Protein AF-A0A202E3F9-F1 (afdb_monomer_lite)

Structure (mmCIF, N/CA/C/O backbone):
data_AF-A0A202E3F9-F1
#
_entry.id   AF-A0A202E3F9-F1
#
loop_
_atom_site.group_PDB
_atom_site.id
_atom_site.type_symbol
_atom_site.label_atom_id
_atom_site.label_alt_id
_atom_site.label_comp_id
_atom_site.label_asym_id
_atom_site.label_entity_id
_atom_site.label_seq_id
_atom_site.pdbx_PDB_ins_code
_atom_site.Cartn_x
_atom_site.Cartn_y
_atom_site.Cartn_z
_atom_site.occupancy
_atom_site.B_iso_or_equiv
_atom_site.auth_seq_id
_atom_site.auth_comp_id
_atom_site.auth_asym_id
_atom_site.auth_atom_id
_atom_site.pdbx_PDB_model_num
ATOM 1 N N . MET A 1 1 ? 16.533 15.367 -23.254 1.00 47.41 1 MET A N 1
ATOM 2 C CA . MET A 1 1 ? 17.395 14.186 -23.034 1.00 47.41 1 MET A CA 1
ATOM 3 C C . MET A 1 1 ? 16.630 12.983 -23.567 1.00 47.41 1 MET A C 1
ATOM 5 O O . MET A 1 1 ? 15.557 12.713 -23.049 1.00 47.41 1 MET A O 1
ATOM 9 N N . PHE A 1 2 ? 17.091 12.363 -24.656 1.00 51.91 2 PHE A N 1
ATOM 10 C CA . PHE A 1 2 ? 16.454 11.185 -25.259 1.00 51.91 2 PHE A CA 1
ATOM 11 C C . PHE A 1 2 ? 17.076 9.932 -24.639 1.00 51.91 2 PHE A C 1
ATOM 13 O O . PHE A 1 2 ? 18.289 9.752 -24.724 1.00 51.91 2 PHE A O 1
ATOM 20 N N . ALA A 1 3 ? 16.270 9.109 -23.967 1.00 54.53 3 ALA A N 1
ATOM 21 C CA . ALA A 1 3 ? 16.719 7.816 -23.467 1.00 54.53 3 ALA A CA 1
ATOM 22 C C . ALA A 1 3 ? 16.712 6.821 -24.644 1.00 54.53 3 ALA A C 1
ATOM 24 O O . ALA A 1 3 ? 15.638 6.583 -25.196 1.00 54.53 3 ALA A O 1
ATOM 25 N N . PRO A 1 4 ? 17.864 6.253 -25.056 1.00 62.50 4 PRO A N 1
ATOM 26 C CA . PRO A 1 4 ? 17.933 5.323 -26.191 1.00 62.50 4 PRO A CA 1
ATOM 27 C C . PRO A 1 4 ? 17.139 4.030 -25.952 1.00 62.50 4 PRO A C 1
ATOM 29 O O . PRO A 1 4 ? 16.762 3.357 -26.904 1.00 62.50 4 PRO A O 1
ATOM 32 N N . TYR A 1 5 ? 16.843 3.722 -24.687 1.00 56.62 5 TYR A N 1
ATOM 33 C CA . TYR A 1 5 ? 15.972 2.634 -24.267 1.00 56.62 5 TYR A CA 1
ATOM 34 C C . TYR A 1 5 ? 14.946 3.201 -23.279 1.00 56.62 5 TYR A C 1
ATOM 36 O O . TYR A 1 5 ? 15.320 3.517 -22.144 1.00 56.62 5 TYR A O 1
ATOM 44 N N . PRO A 1 6 ? 13.681 3.411 -23.686 1.00 58.16 6 PRO A N 1
ATOM 45 C CA . PRO A 1 6 ? 12.637 3.790 -22.745 1.00 58.16 6 PRO A CA 1
ATOM 46 C C . PRO A 1 6 ? 12.474 2.690 -21.692 1.00 58.16 6 PRO A C 1
ATOM 48 O O . PRO A 1 6 ? 12.737 1.517 -21.952 1.00 58.16 6 PRO A O 1
ATOM 51 N N . ILE A 1 7 ? 12.061 3.071 -20.486 1.00 57.03 7 ILE A N 1
A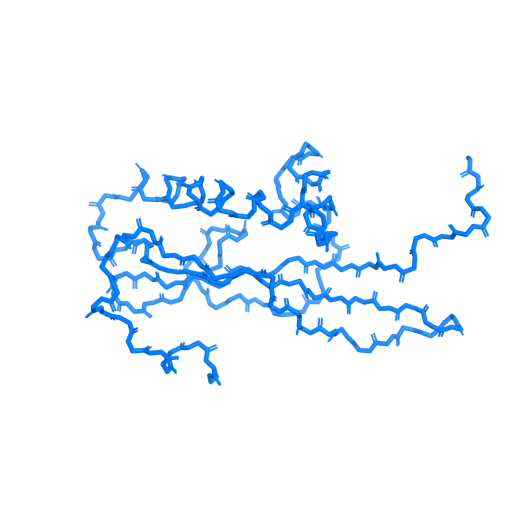TOM 52 C CA . ILE A 1 7 ? 11.796 2.122 -19.403 1.00 57.03 7 ILE A CA 1
ATOM 53 C C . ILE A 1 7 ? 10.654 1.208 -19.875 1.00 57.03 7 ILE A C 1
ATOM 55 O O . ILE A 1 7 ? 9.551 1.681 -20.117 1.00 57.03 7 ILE A O 1
ATOM 59 N N . LEU A 1 8 ? 10.938 -0.083 -20.070 1.00 54.44 8 LEU A N 1
ATOM 60 C CA . LEU A 1 8 ? 10.000 -1.041 -20.683 1.00 54.44 8 LEU A CA 1
ATOM 61 C C . LEU A 1 8 ? 8.992 -1.644 -19.691 1.00 54.44 8 LEU A C 1
ATOM 63 O O . LEU A 1 8 ? 8.087 -2.369 -20.101 1.00 54.44 8 LEU A O 1
ATOM 67 N N . GLY A 1 9 ? 9.180 -1.390 -18.395 1.00 58.41 9 GLY A N 1
ATOM 68 C CA . GLY A 1 9 ? 8.251 -1.785 -17.343 1.00 58.41 9 GLY A CA 1
ATOM 69 C C . GLY A 1 9 ? 7.523 -0.559 -16.823 1.00 58.41 9 GLY A C 1
ATOM 70 O O . GLY A 1 9 ? 8.111 0.217 -16.073 1.00 58.41 9 GLY A O 1
ATOM 71 N N . ASP A 1 10 ? 6.266 -0.412 -17.222 1.00 72.12 10 ASP A N 1
ATOM 72 C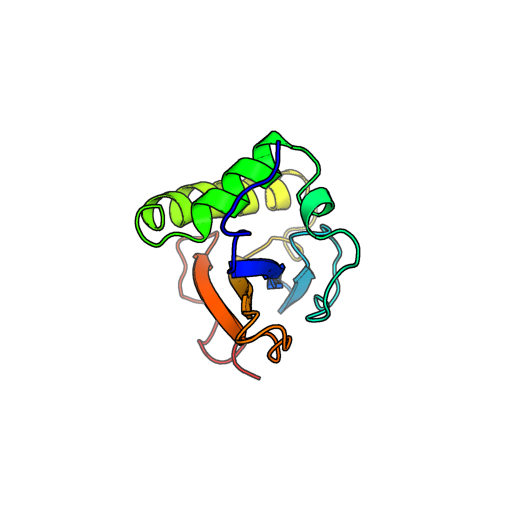 CA . ASP A 1 10 ? 5.340 0.563 -16.650 1.00 72.12 10 ASP A CA 1
ATOM 73 C C . ASP A 1 10 ? 4.320 -0.175 -15.772 1.00 72.12 10 ASP A C 1
ATOM 75 O O . ASP A 1 10 ? 4.234 -1.410 -15.769 1.00 72.12 10 ASP A O 1
ATOM 79 N N . GLY A 1 11 ? 3.570 0.569 -14.973 1.00 84.00 11 GLY A N 1
ATOM 80 C CA . GLY A 1 11 ? 2.517 -0.007 -14.160 1.00 84.00 11 GLY A CA 1
ATOM 81 C C . GLY A 1 11 ? 1.996 0.911 -13.072 1.00 84.00 11 GLY A C 1
ATOM 82 O O . GLY A 1 11 ? 2.468 2.026 -12.856 1.00 84.00 11 GLY A O 1
ATOM 83 N N . TRP A 1 12 ? 1.007 0.410 -12.344 1.00 86.38 12 TRP A N 1
ATOM 84 C CA . TRP A 1 12 ? 0.439 1.088 -11.184 1.00 86.38 12 TRP A CA 1
ATOM 85 C C . TRP A 1 12 ? 0.258 0.115 -10.033 1.00 86.38 12 TRP A C 1
ATOM 87 O O . TRP A 1 12 ? 0.162 -1.100 -10.206 1.00 86.38 12 TRP A O 1
ATOM 97 N N . TYR A 1 13 ? 0.213 0.665 -8.828 1.00 88.19 13 TYR A N 1
ATOM 98 C CA . TYR A 1 13 ? -0.131 -0.111 -7.653 1.00 88.19 13 TYR A CA 1
ATOM 99 C C . TYR A 1 13 ? -1.642 -0.169 -7.477 1.00 88.19 13 TYR A C 1
ATOM 101 O O . TYR A 1 13 ? -2.352 0.775 -7.816 1.00 88.19 13 TYR A O 1
ATOM 109 N N . VAL A 1 14 ? -2.113 -1.267 -6.894 1.00 90.81 14 VAL A N 1
ATOM 110 C CA . VAL A 1 14 ? -3.478 -1.423 -6.389 1.00 90.81 14 VAL A CA 1
ATOM 111 C C . VAL A 1 14 ? -3.371 -2.031 -4.996 1.00 90.81 14 VAL A C 1
ATOM 113 O O . VAL A 1 14 ? -2.716 -3.061 -4.819 1.00 90.81 14 VAL A O 1
ATOM 116 N N . ILE A 1 15 ? -3.956 -1.374 -3.991 1.00 92.88 15 ILE A N 1
ATOM 117 C CA . ILE A 1 15 ? -3.817 -1.777 -2.585 1.00 92.88 15 ILE A CA 1
ATOM 118 C C . ILE A 1 15 ? -5.208 -1.983 -1.961 1.00 92.88 15 ILE A C 1
ATOM 120 O O . ILE A 1 15 ? -5.703 -1.090 -1.267 1.00 92.88 15 ILE A O 1
ATOM 124 N N . PRO A 1 16 ? -5.865 -3.133 -2.216 1.00 94.44 16 PRO A N 1
ATOM 125 C CA . PRO A 1 16 ? -7.095 -3.499 -1.526 1.00 94.44 16 PRO A CA 1
ATOM 126 C C . PRO A 1 16 ? -6.804 -3.798 -0.055 1.00 94.44 16 PRO A C 1
ATOM 128 O O . PRO A 1 16 ? -5.987 -4.667 0.266 1.00 94.44 16 PRO A O 1
ATOM 131 N N . GLY A 1 17 ? -7.510 -3.106 0.831 1.00 93.56 17 GLY A N 1
ATOM 132 C CA . GLY A 1 17 ? -7.548 -3.398 2.255 1.00 93.56 17 GLY A CA 1
ATOM 133 C C . GLY A 1 17 ? -8.884 -3.969 2.701 1.00 93.56 17 GLY A C 1
ATOM 134 O O . GLY A 1 17 ? -9.904 -3.819 2.029 1.00 93.56 17 GLY A O 1
ATOM 135 N N . LYS A 1 18 ? -8.861 -4.613 3.863 1.00 93.75 18 LYS A N 1
ATOM 136 C CA . LYS A 1 18 ? -10.033 -5.076 4.598 1.00 93.75 18 LYS A CA 1
ATOM 137 C C . LYS A 1 18 ? -10.122 -4.332 5.917 1.00 93.75 18 LYS A C 1
ATOM 139 O O . LYS A 1 18 ? -9.126 -4.229 6.638 1.00 93.75 18 LYS A O 1
ATOM 144 N N . LEU A 1 19 ? -11.307 -3.811 6.204 1.00 92.56 19 LEU A N 1
ATOM 145 C CA . LEU A 1 19 ? -11.632 -3.229 7.498 1.00 92.56 19 LEU A CA 1
ATOM 146 C C . LEU A 1 19 ? -12.171 -4.307 8.447 1.00 92.56 19 LEU A C 1
ATOM 148 O O . LEU A 1 19 ? -12.521 -5.409 8.016 1.00 92.56 19 LEU A O 1
ATOM 152 N N . ARG A 1 20 ? -12.223 -4.001 9.745 1.00 90.44 20 ARG A N 1
ATOM 153 C CA . ARG A 1 20 ? -12.688 -4.927 10.789 1.00 90.44 20 ARG A CA 1
ATOM 154 C C . ARG A 1 20 ? -14.145 -5.372 10.587 1.00 90.44 20 ARG A C 1
ATOM 156 O O . ARG A 1 20 ? -14.486 -6.489 10.956 1.00 90.44 20 ARG A O 1
ATOM 163 N N . ASP A 1 21 ? -14.985 -4.543 9.973 1.00 88.62 21 ASP A N 1
ATOM 164 C CA . ASP A 1 21 ? -16.364 -4.881 9.583 1.00 88.62 21 ASP A CA 1
ATOM 165 C C . ASP A 1 21 ? -16.475 -5.737 8.300 1.00 88.62 21 ASP A C 1
ATOM 167 O O . ASP A 1 21 ? -17.578 -6.080 7.877 1.00 88.62 21 ASP A O 1
ATOM 171 N N . GLY A 1 22 ? -15.346 -6.088 7.675 1.00 88.31 22 GLY A N 1
ATOM 172 C CA . GLY A 1 22 ? -15.275 -6.878 6.444 1.00 88.31 22 GLY A CA 1
ATOM 173 C C . GLY A 1 22 ? -15.370 -6.059 5.154 1.00 88.31 22 GLY A C 1
ATOM 174 O O . GLY A 1 22 ? -15.169 -6.614 4.063 1.00 88.31 22 GLY A O 1
ATOM 175 N N . THR A 1 23 ? -15.624 -4.748 5.243 1.00 91.19 23 THR A N 1
ATOM 176 C CA . THR A 1 23 ? -15.676 -3.875 4.065 1.00 91.19 23 THR A CA 1
ATOM 177 C C . THR A 1 23 ? -14.310 -3.765 3.390 1.00 91.19 23 THR A C 1
ATOM 179 O O . THR A 1 23 ? -13.249 -3.858 4.017 1.00 91.19 23 THR A O 1
ATOM 182 N N . THR A 1 24 ? -14.337 -3.604 2.068 1.00 91.44 24 THR A N 1
ATOM 183 C CA . THR A 1 24 ? -13.131 -3.396 1.265 1.00 91.44 24 THR A CA 1
ATOM 184 C C . THR A 1 24 ? -12.849 -1.904 1.131 1.00 91.44 24 THR A C 1
ATOM 186 O O . THR A 1 24 ? -13.762 -1.100 0.935 1.00 91.44 24 THR A O 1
ATOM 189 N N . ILE A 1 25 ? -11.571 -1.551 1.181 1.00 91.56 25 ILE A N 1
ATOM 190 C CA . ILE A 1 25 ? -11.078 -0.191 0.997 1.00 91.56 25 ILE A CA 1
ATOM 191 C C . ILE A 1 25 ? -9.998 -0.145 -0.086 1.00 91.56 25 ILE A C 1
ATOM 193 O O . ILE A 1 25 ? -9.157 -1.038 -0.176 1.00 91.56 25 ILE A O 1
ATOM 197 N N . ASP A 1 26 ? -9.976 0.931 -0.867 1.00 91.25 26 ASP A N 1
ATOM 198 C CA . ASP A 1 26 ? -8.844 1.305 -1.707 1.00 91.25 26 ASP A CA 1
ATOM 199 C C . ASP A 1 26 ? -7.887 2.214 -0.920 1.00 91.25 26 ASP A C 1
ATOM 201 O O . ASP A 1 26 ? -8.154 3.402 -0.714 1.00 91.25 26 ASP A O 1
ATOM 205 N N . LEU A 1 27 ? -6.754 1.663 -0.474 1.00 89.38 27 LEU A N 1
ATOM 206 C CA . LEU A 1 27 ? -5.780 2.391 0.348 1.00 89.38 27 LEU A CA 1
ATOM 207 C C . LEU A 1 27 ? -4.974 3.441 -0.421 1.00 89.38 27 LEU A C 1
ATOM 209 O O . LEU A 1 27 ? -4.368 4.313 0.206 1.00 89.38 27 LEU A O 1
ATOM 213 N N . ILE A 1 28 ? -4.949 3.384 -1.755 1.00 84.62 28 ILE A N 1
ATOM 214 C CA . ILE A 1 28 ? -4.264 4.401 -2.562 1.00 84.62 28 ILE A CA 1
ATOM 215 C C . ILE A 1 28 ? -5.063 5.698 -2.526 1.00 8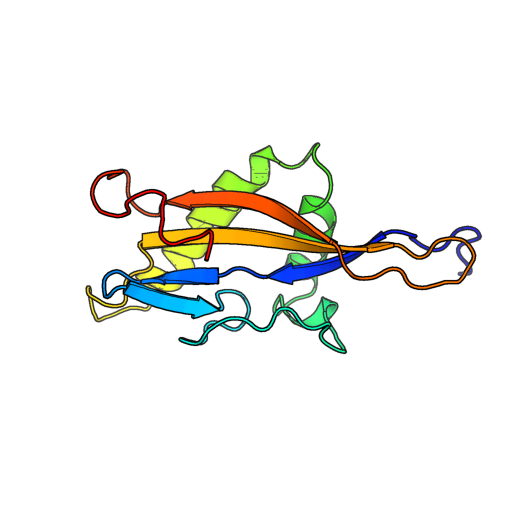4.62 28 ILE A C 1
ATOM 217 O O . ILE A 1 28 ? -4.515 6.749 -2.196 1.00 84.62 28 ILE A O 1
ATOM 221 N N . ASN A 1 29 ? -6.366 5.600 -2.792 1.00 82.00 29 ASN A N 1
ATOM 222 C CA . ASN A 1 29 ? -7.272 6.746 -2.796 1.00 82.00 29 ASN A CA 1
ATOM 223 C C . ASN A 1 29 ? -7.844 7.060 -1.402 1.00 82.00 29 ASN A C 1
ATOM 225 O O . ASN A 1 29 ? -8.395 8.134 -1.194 1.00 82.00 29 ASN A O 1
ATOM 229 N N . SER A 1 30 ? -7.644 6.171 -0.420 1.00 83.94 30 SER A N 1
ATOM 230 C CA . SER A 1 30 ? -8.230 6.267 0.928 1.00 83.94 30 SER A CA 1
ATOM 231 C C . SER A 1 30 ? -9.765 6.299 0.900 1.00 83.94 30 SER A C 1
ATOM 233 O O . SER A 1 30 ? -10.397 7.009 1.679 1.00 83.94 30 SER A O 1
ATOM 235 N N . GLU A 1 31 ? -10.366 5.517 -0.000 1.00 85.75 31 GLU A N 1
ATOM 236 C CA . GLU A 1 31 ? -11.813 5.466 -0.227 1.00 85.75 31 GLU A CA 1
ATOM 237 C C . GLU A 1 31 ? -12.373 4.084 0.119 1.00 85.75 31 GLU A C 1
ATOM 239 O O . GLU A 1 31 ? -11.868 3.069 -0.365 1.00 85.75 31 GLU A O 1
ATOM 244 N N . ILE A 1 32 ? -13.445 4.035 0.920 1.00 84.19 32 ILE A N 1
ATOM 245 C CA . ILE A 1 32 ? -14.134 2.790 1.308 1.00 84.19 32 ILE A CA 1
ATOM 246 C C . ILE A 1 32 ? -14.972 2.287 0.123 1.00 84.19 32 ILE A C 1
ATOM 248 O O . ILE A 1 32 ? -16.184 2.481 0.048 1.00 84.19 32 ILE A O 1
ATOM 252 N N . LYS A 1 33 ? -14.285 1.698 -0.852 1.00 87.75 33 LYS A N 1
ATOM 253 C CA . LYS A 1 33 ? -14.844 1.057 -2.039 1.00 87.75 33 LYS A CA 1
ATOM 254 C C . LYS A 1 33 ? -13.898 -0.037 -2.523 1.00 87.75 33 LYS A C 1
ATOM 256 O O . LYS A 1 33 ? -12.725 -0.075 -2.154 1.00 87.75 33 LYS A O 1
ATOM 261 N N . ASN A 1 34 ? -14.393 -0.891 -3.413 1.00 86.19 34 ASN A N 1
ATOM 262 C CA . ASN A 1 34 ? -13.522 -1.815 -4.130 1.00 86.19 34 ASN A CA 1
ATOM 263 C C . ASN A 1 34 ? -12.562 -1.023 -5.036 1.00 86.19 34 ASN A C 1
ATOM 265 O O . ASN A 1 34 ? -13.024 -0.146 -5.776 1.00 86.19 34 ASN A O 1
ATOM 269 N N . PRO A 1 35 ? -11.249 -1.309 -5.003 1.00 86.19 35 PRO A N 1
ATOM 270 C CA . PRO A 1 35 ? -10.313 -0.637 -5.888 1.00 86.19 35 PRO A CA 1
ATOM 271 C C . PRO A 1 35 ? -10.582 -1.016 -7.345 1.00 86.19 35 PRO A C 1
ATOM 273 O O . PRO A 1 35 ? -10.914 -2.163 -7.654 1.00 86.19 35 PRO A O 1
ATOM 276 N 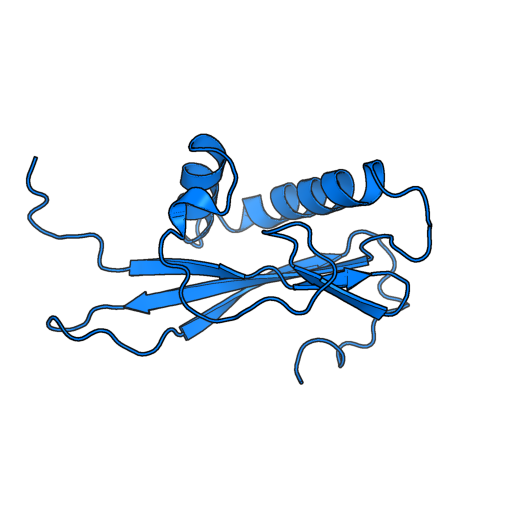N . SER A 1 36 ? -10.409 -0.049 -8.246 1.00 86.44 36 SER A N 1
ATOM 277 C CA . SER A 1 36 ? -10.385 -0.334 -9.680 1.00 86.44 36 SER A CA 1
ATOM 278 C C . SER A 1 36 ? -9.039 -0.950 -10.051 1.00 86.44 36 SER A C 1
ATOM 280 O O . SER A 1 36 ? -7.981 -0.516 -9.589 1.00 86.44 36 SER A O 1
ATOM 282 N N . TRP A 1 37 ? -9.098 -1.969 -10.900 1.00 87.50 37 TRP A N 1
ATOM 283 C CA . TRP A 1 37 ? -7.923 -2.611 -11.479 1.00 87.50 37 TRP A CA 1
ATOM 284 C C . TRP A 1 37 ? -7.526 -1.998 -12.815 1.00 87.50 37 TRP A C 1
ATOM 286 O O . TRP A 1 37 ? -6.563 -2.469 -13.407 1.00 87.50 37 TRP A O 1
ATOM 296 N N . ASP A 1 38 ? -8.250 -0.987 -13.291 1.00 84.19 38 ASP A N 1
ATOM 297 C CA . ASP A 1 38 ? -8.021 -0.380 -14.594 1.00 84.19 38 ASP A CA 1
ATOM 298 C C . ASP A 1 38 ? -6.857 0.611 -14.548 1.00 84.19 38 ASP A C 1
ATOM 300 O O . ASP A 1 38 ? -6.549 1.217 -13.516 1.00 84.19 38 ASP A O 1
ATOM 304 N N . LYS A 1 39 ? -6.221 0.807 -15.705 1.00 77.94 39 LYS A N 1
ATOM 305 C CA . LYS A 1 39 ? -5.141 1.778 -15.859 1.00 77.94 39 LYS A CA 1
ATOM 306 C C . LYS A 1 39 ? -5.659 3.185 -15.575 1.00 77.94 39 LYS A C 1
ATOM 308 O O . LYS A 1 39 ? -6.563 3.692 -16.243 1.00 77.94 39 LYS A O 1
ATOM 313 N N . VAL A 1 40 ? -5.032 3.864 -14.622 1.00 71.56 40 VAL A N 1
ATOM 314 C CA . VAL A 1 40 ? -5.327 5.271 -14.337 1.00 71.56 40 VAL A CA 1
ATOM 315 C C . VAL A 1 40 ? -4.496 6.150 -15.270 1.00 71.56 40 VAL A C 1
ATOM 317 O O . VAL A 1 40 ? -3.278 5.998 -15.340 1.00 71.56 40 VAL A O 1
ATOM 320 N N . LYS A 1 41 ? -5.129 7.126 -15.939 1.00 65.12 41 LYS A N 1
ATOM 321 C CA . LYS A 1 41 ? -4.460 8.045 -16.890 1.00 65.12 41 LYS A CA 1
ATOM 322 C C . LYS A 1 41 ? -3.213 8.744 -16.321 1.00 65.12 41 LYS A C 1
ATOM 324 O O . LYS A 1 41 ? -2.340 9.115 -17.089 1.00 65.12 41 LYS A O 1
ATOM 329 N N . ASN A 1 42 ? -3.129 8.913 -14.997 1.00 62.50 42 ASN A N 1
ATOM 330 C CA . ASN A 1 42 ? -2.003 9.534 -14.295 1.00 62.50 42 ASN A CA 1
ATOM 331 C C . ASN A 1 42 ? -1.569 8.703 -13.075 1.00 62.50 42 ASN A C 1
ATOM 333 O O . ASN A 1 42 ? -1.662 9.170 -11.938 1.00 62.50 42 ASN A O 1
ATOM 337 N N . ALA A 1 43 ? -1.079 7.480 -13.298 1.00 60.97 43 ALA A N 1
ATOM 338 C CA . ALA A 1 43 ? -0.612 6.596 -12.225 1.00 60.97 43 ALA A CA 1
ATOM 339 C C . ALA A 1 43 ? 0.422 7.258 -11.286 1.00 60.97 43 ALA A C 1
ATOM 341 O O . ALA A 1 43 ? 0.388 7.069 -10.073 1.00 60.97 43 ALA A O 1
ATOM 342 N N . TYR A 1 44 ? 1.281 8.131 -11.822 1.00 57.62 44 TYR A N 1
ATOM 343 C CA . TYR A 1 44 ? 2.306 8.851 -11.057 1.00 57.62 44 TYR A CA 1
ATOM 344 C C . TYR A 1 44 ? 1.755 9.812 -9.989 1.00 57.62 44 TYR A C 1
ATOM 346 O O . TYR A 1 44 ? 2.459 10.096 -9.016 1.00 57.62 44 TYR A O 1
ATOM 354 N N . ASN A 1 45 ? 0.512 10.286 -10.135 1.00 59.94 45 ASN A N 1
ATOM 355 C CA . ASN A 1 45 ? -0.128 11.204 -9.184 1.00 59.94 45 ASN A CA 1
ATOM 356 C C . ASN A 1 45 ? -0.907 10.482 -8.072 1.00 59.94 45 ASN A C 1
ATOM 358 O O . ASN A 1 45 ? -1.274 11.118 -7.086 1.00 59.94 45 ASN A O 1
ATOM 362 N N . LEU A 1 46 ? -1.113 9.164 -8.183 1.00 62.16 46 LEU A N 1
ATOM 363 C CA . LEU A 1 46 ? -1.885 8.371 -7.214 1.00 62.16 46 LEU A CA 1
ATOM 364 C C . LEU A 1 46 ? -1.272 8.366 -5.807 1.00 6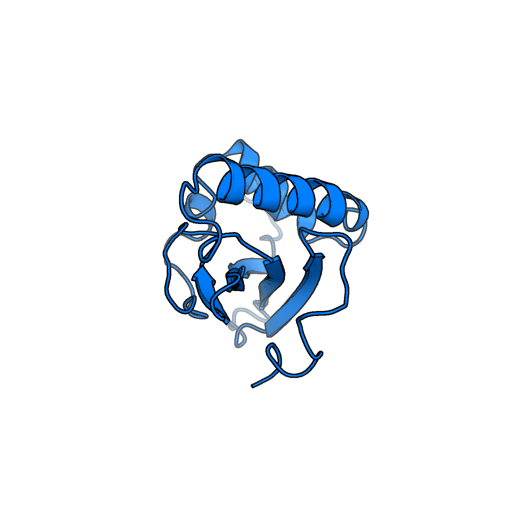2.16 46 LEU A C 1
ATOM 366 O O . LEU A 1 46 ? -1.966 8.182 -4.815 1.00 62.16 46 LEU A O 1
ATOM 370 N N . HIS A 1 47 ? 0.038 8.586 -5.697 1.00 63.50 47 HIS A N 1
ATOM 371 C CA . HIS A 1 47 ? 0.761 8.502 -4.427 1.00 63.50 47 HIS A CA 1
ATOM 372 C C . HIS A 1 47 ? 0.891 9.848 -3.694 1.00 63.50 47 HIS A C 1
ATOM 374 O O . HIS A 1 47 ? 1.645 9.970 -2.724 1.00 63.50 47 HIS A O 1
ATOM 380 N N . GLY A 1 48 ? 0.152 10.866 -4.145 1.00 68.25 48 GLY A N 1
ATOM 381 C CA . GLY A 1 48 ? 0.029 12.179 -3.513 1.00 68.25 48 GLY A CA 1
ATOM 382 C C . GLY A 1 48 ? 1.206 13.119 -3.774 1.00 68.25 48 GLY A C 1
ATOM 383 O O . GLY A 1 48 ? 0.994 14.254 -4.190 1.00 68.25 48 GLY A O 1
ATOM 384 N N . ASN A 1 49 ? 2.452 12.680 -3.550 1.00 74.44 49 ASN A N 1
ATOM 385 C CA . ASN A 1 49 ? 3.640 13.506 -3.786 1.00 74.44 49 ASN A CA 1
ATOM 386 C C . ASN A 1 49 ? 4.772 12.763 -4.512 1.00 74.44 49 ASN A C 1
ATOM 388 O O . ASN A 1 49 ? 4.917 11.545 -4.427 1.00 74.44 49 ASN A O 1
ATOM 392 N N . ARG A 1 50 ? 5.647 13.532 -5.172 1.00 77.88 50 ARG A N 1
ATOM 393 C CA . ARG A 1 50 ? 6.754 13.014 -5.995 1.00 77.88 50 ARG A CA 1
ATOM 394 C C . ARG A 1 50 ? 7.757 12.142 -5.229 1.00 77.88 50 ARG A C 1
ATOM 396 O O . ARG A 1 50 ? 8.372 11.261 -5.822 1.00 77.88 50 ARG A O 1
ATOM 403 N N . ARG A 1 51 ? 7.937 12.361 -3.920 1.00 81.75 51 ARG A N 1
ATOM 404 C CA . ARG A 1 51 ? 8.816 11.514 -3.092 1.00 81.75 51 ARG A CA 1
ATOM 405 C C . ARG A 1 51 ? 8.218 10.122 -2.923 1.00 81.75 51 ARG A C 1
ATOM 407 O O . ARG A 1 51 ? 8.936 9.142 -3.090 1.00 81.75 51 ARG A O 1
ATOM 414 N N . MET A 1 52 ? 6.919 10.049 -2.641 1.00 81.00 52 MET A N 1
ATOM 415 C CA . MET A 1 52 ? 6.201 8.787 -2.534 1.00 81.00 52 MET A CA 1
ATOM 416 C C . MET A 1 52 ? 6.138 8.084 -3.890 1.00 81.00 52 MET A C 1
ATOM 418 O O . MET A 1 52 ? 6.416 6.894 -3.952 1.00 81.00 52 MET A O 1
ATOM 422 N N . THR A 1 53 ? 5.902 8.810 -4.986 1.00 80.06 53 THR A N 1
ATOM 423 C CA . THR A 1 53 ? 5.966 8.240 -6.342 1.00 80.06 53 THR A CA 1
ATOM 424 C C . THR A 1 53 ? 7.330 7.595 -6.617 1.00 80.06 53 THR A C 1
ATOM 426 O O . THR A 1 53 ? 7.390 6.428 -6.989 1.00 80.06 53 THR A O 1
ATOM 429 N N . ASN A 1 54 ? 8.439 8.295 -6.347 1.00 82.06 54 ASN A N 1
ATOM 430 C CA . ASN A 1 54 ? 9.787 7.734 -6.518 1.00 82.06 54 ASN A CA 1
ATOM 431 C C . ASN A 1 54 ? 10.051 6.522 -5.611 1.00 82.06 54 ASN A C 1
ATOM 433 O O . ASN A 1 54 ? 10.732 5.582 -6.015 1.00 82.06 54 ASN A O 1
ATOM 437 N N . PHE A 1 55 ? 9.538 6.548 -4.381 1.00 84.88 55 PHE A N 1
ATOM 438 C CA . PHE A 1 55 ? 9.639 5.426 -3.454 1.00 84.88 55 PHE A CA 1
ATOM 439 C C . PHE A 1 55 ? 8.885 4.193 -3.976 1.00 84.88 55 PHE A C 1
ATOM 441 O O . PHE A 1 55 ? 9.462 3.110 -4.028 1.00 84.88 55 PHE A O 1
ATOM 448 N N . MET A 1 56 ? 7.644 4.364 -4.437 1.00 84.12 56 MET A N 1
ATOM 449 C CA . MET A 1 56 ? 6.822 3.281 -4.987 1.00 84.12 56 MET A CA 1
ATOM 450 C C . MET A 1 56 ? 7.418 2.700 -6.274 1.00 84.12 56 MET A C 1
ATOM 452 O O . MET A 1 56 ? 7.404 1.483 -6.455 1.00 84.12 56 MET A O 1
ATOM 456 N N . LEU A 1 57 ? 8.012 3.539 -7.130 1.00 81.75 57 LEU A N 1
ATOM 457 C CA . LEU A 1 57 ? 8.741 3.071 -8.313 1.00 81.75 57 LEU A CA 1
ATOM 458 C C . LEU A 1 57 ? 9.926 2.176 -7.935 1.00 81.75 57 LEU A C 1
ATOM 460 O O . LEU A 1 57 ? 10.127 1.134 -8.547 1.00 81.75 57 LEU A O 1
ATOM 464 N N . ARG A 1 58 ? 10.683 2.531 -6.888 1.00 84.44 58 ARG A N 1
ATOM 465 C CA . ARG A 1 58 ? 11.781 1.680 -6.405 1.00 84.44 58 ARG A CA 1
ATOM 466 C C . ARG A 1 58 ? 11.279 0.372 -5.808 1.00 84.44 58 ARG A C 1
ATOM 468 O O . ARG A 1 58 ? 11.895 -0.656 -6.044 1.00 84.44 58 ARG A O 1
ATOM 475 N N . LEU A 1 59 ? 10.156 0.384 -5.090 1.00 85.81 59 LEU A N 1
ATOM 476 C CA . LEU A 1 59 ? 9.589 -0.826 -4.484 1.00 85.81 59 LEU A CA 1
ATOM 477 C C . LEU A 1 59 ? 9.252 -1.937 -5.491 1.00 85.81 59 LEU A C 1
ATOM 479 O O . LEU A 1 59 ? 9.126 -3.086 -5.081 1.00 85.81 59 LEU A O 1
ATOM 483 N N . GLN A 1 60 ? 9.123 -1.626 -6.786 1.00 81.69 60 GLN A N 1
ATOM 484 C CA . GLN A 1 60 ? 8.854 -2.632 -7.813 1.00 81.69 60 GLN A CA 1
ATOM 485 C C . GLN A 1 60 ? 9.970 -3.683 -7.908 1.00 81.69 60 GLN A C 1
ATOM 487 O O . GLN A 1 60 ? 9.676 -4.843 -8.218 1.00 81.69 60 GLN A O 1
ATOM 492 N N . ASP A 1 61 ? 11.215 -3.277 -7.654 1.00 82.38 61 ASP A N 1
ATOM 493 C CA . ASP A 1 61 ? 12.389 -4.141 -7.701 1.00 82.38 61 ASP A CA 1
ATOM 494 C C . ASP A 1 61 ? 12.484 -4.994 -6.426 1.00 82.38 61 ASP A C 1
ATOM 496 O O . ASP A 1 61 ? 12.384 -4.504 -5.295 1.00 82.38 61 ASP A O 1
ATOM 500 N N . ASP A 1 62 ? 12.691 -6.293 -6.621 1.00 81.88 62 ASP A N 1
ATOM 501 C CA . ASP A 1 62 ? 12.712 -7.289 -5.557 1.00 81.88 62 ASP A CA 1
ATOM 502 C C . ASP A 1 62 ? 13.842 -7.039 -4.543 1.00 81.88 62 ASP A C 1
ATOM 504 O O . ASP A 1 62 ? 13.701 -7.416 -3.375 1.00 81.88 62 ASP A O 1
ATOM 508 N N . ILE A 1 63 ? 14.913 -6.321 -4.916 1.00 85.62 63 ILE A N 1
ATOM 509 C CA . ILE A 1 63 ? 15.970 -5.919 -3.966 1.00 85.62 63 ILE A CA 1
ATOM 510 C C . ILE A 1 63 ? 15.423 -5.049 -2.821 1.00 85.62 63 ILE A C 1
ATOM 512 O O . ILE A 1 63 ? 15.934 -5.077 -1.697 1.00 85.62 63 ILE A O 1
ATOM 516 N N . TYR A 1 64 ? 14.339 -4.308 -3.068 1.00 87.75 64 TYR A N 1
ATOM 517 C CA . TYR A 1 64 ? 13.693 -3.439 -2.086 1.00 87.75 64 TYR A CA 1
ATOM 518 C C . TYR A 1 64 ? 12.524 -4.107 -1.362 1.00 87.75 64 TYR A C 1
ATOM 520 O O . TYR A 1 64 ? 11.841 -3.452 -0.573 1.00 87.75 64 TYR A O 1
ATOM 528 N N . LYS A 1 65 ? 12.312 -5.417 -1.542 1.00 86.50 65 LYS A N 1
ATOM 529 C CA . LYS A 1 65 ? 11.187 -6.140 -0.932 1.00 86.50 65 LYS A CA 1
ATOM 530 C C . LYS A 1 65 ? 11.126 -5.997 0.594 1.00 86.50 65 LYS A C 1
ATOM 532 O O . LYS A 1 65 ? 10.044 -5.931 1.173 1.00 86.50 65 LYS A O 1
ATOM 537 N N . HIS A 1 66 ? 12.280 -5.874 1.249 1.00 87.44 66 HIS A N 1
ATOM 538 C CA . HIS A 1 66 ? 12.389 -5.646 2.693 1.00 87.44 66 HIS A CA 1
ATOM 539 C C . HIS A 1 66 ? 11.711 -4.341 3.166 1.00 87.44 66 HIS A C 1
ATOM 541 O O . HIS A 1 66 ? 11.283 -4.244 4.317 1.00 87.44 66 HIS A O 1
ATOM 547 N N . LEU A 1 67 ? 11.559 -3.343 2.288 1.00 91.88 67 LEU A N 1
ATOM 548 C CA . LEU A 1 67 ? 10.913 -2.068 2.606 1.00 91.88 67 LEU A CA 1
ATOM 549 C C . LEU A 1 67 ? 9.382 -2.169 2.657 1.00 91.88 67 LEU A C 1
ATOM 551 O O . LEU A 1 67 ? 8.755 -1.333 3.315 1.00 91.88 67 LEU A O 1
ATOM 555 N N . TYR A 1 68 ? 8.769 -3.195 2.051 1.00 91.69 68 TYR A N 1
ATOM 556 C CA . TYR A 1 68 ? 7.314 -3.380 2.103 1.00 91.69 68 TYR A CA 1
ATOM 557 C C . TYR A 1 68 ? 6.793 -3.584 3.525 1.00 91.69 68 TYR A C 1
ATOM 559 O O . TYR A 1 68 ? 5.704 -3.114 3.839 1.00 91.69 68 TYR A O 1
ATOM 567 N N . ALA A 1 69 ? 7.572 -4.205 4.416 1.00 92.06 69 ALA A N 1
ATOM 568 C CA . ALA A 1 69 ? 7.181 -4.351 5.817 1.00 92.06 69 ALA A CA 1
ATOM 569 C C . ALA A 1 69 ? 7.030 -2.985 6.513 1.00 92.06 69 ALA A C 1
ATOM 571 O O . ALA A 1 69 ? 6.051 -2.742 7.219 1.00 92.06 69 ALA A O 1
ATOM 572 N N . ASN A 1 70 ? 7.972 -2.067 6.279 1.00 92.62 70 ASN A N 1
ATOM 573 C CA . ASN A 1 70 ? 7.940 -0.722 6.860 1.00 92.62 70 ASN A CA 1
ATOM 574 C C . ASN A 1 70 ? 6.859 0.149 6.221 1.00 92.62 70 ASN A C 1
ATOM 576 O O . ASN A 1 70 ? 6.155 0.872 6.931 1.00 92.62 70 ASN A O 1
ATOM 580 N N . TYR A 1 71 ? 6.698 0.048 4.901 1.00 92.75 71 TYR A N 1
ATOM 581 C CA . TYR A 1 71 ? 5.608 0.711 4.195 1.00 92.75 71 TYR A CA 1
ATOM 582 C C . TYR A 1 71 ? 4.247 0.206 4.678 1.00 92.75 71 TYR A C 1
ATOM 584 O O . TYR A 1 71 ? 3.348 1.003 4.936 1.00 92.75 71 TYR A O 1
ATOM 592 N N . GLY A 1 72 ? 4.127 -1.101 4.912 1.00 93.38 72 GLY A N 1
ATOM 593 C CA . GLY A 1 72 ? 2.908 -1.704 5.418 1.00 93.38 72 GLY A CA 1
ATOM 594 C C . GLY A 1 72 ? 2.521 -1.157 6.795 1.00 93.38 72 GLY A C 1
ATOM 595 O O . GLY A 1 72 ? 1.418 -0.643 6.977 1.00 93.38 72 GLY A O 1
ATOM 596 N N . ARG A 1 73 ? 3.479 -1.131 7.732 1.00 93.94 73 ARG A N 1
ATOM 597 C CA . ARG A 1 73 ? 3.285 -0.541 9.070 1.00 93.94 73 ARG A CA 1
ATOM 598 C C . ARG A 1 73 ? 2.925 0.941 8.999 1.00 93.94 73 ARG A C 1
ATOM 600 O O . ARG A 1 73 ? 2.167 1.448 9.825 1.00 93.94 73 ARG A O 1
ATOM 607 N N . TYR A 1 74 ? 3.502 1.671 8.044 1.00 93.12 74 TYR A N 1
ATOM 608 C CA . TYR A 1 74 ? 3.131 3.059 7.792 1.00 93.12 74 TYR A CA 1
ATOM 609 C C . TYR A 1 74 ? 1.671 3.180 7.346 1.00 93.12 74 TYR A C 1
ATOM 611 O O . TYR A 1 74 ? 0.969 4.009 7.913 1.00 93.12 74 TYR A O 1
ATOM 619 N N . LEU A 1 75 ? 1.198 2.351 6.411 1.00 92.69 75 LEU A N 1
ATOM 620 C CA . LEU A 1 75 ? -0.195 2.375 5.953 1.00 92.69 75 LEU A CA 1
ATOM 621 C C . LEU A 1 75 ? -1.184 2.048 7.077 1.00 92.69 75 LEU A C 1
ATOM 623 O O . LEU A 1 75 ? -2.160 2.778 7.231 1.00 92.69 75 LEU A O 1
ATOM 627 N N . CYS A 1 76 ? -0.894 1.042 7.909 1.00 93.75 76 CYS A N 1
ATOM 628 C CA . CYS A 1 76 ? -1.713 0.730 9.087 1.00 93.75 76 CYS A CA 1
ATOM 629 C C . CYS A 1 76 ? -1.855 1.934 10.013 1.00 93.75 76 CYS A C 1
ATOM 631 O O . CYS A 1 76 ? -2.966 2.336 10.340 1.00 93.75 76 CYS A O 1
ATOM 633 N N . ARG A 1 77 ? -0.731 2.559 10.390 1.00 93.06 77 ARG A N 1
ATOM 634 C CA . ARG A 1 77 ? -0.744 3.757 11.241 1.00 93.06 77 ARG A CA 1
ATOM 635 C C . ARG A 1 77 ? -1.453 4.919 10.561 1.00 93.06 77 ARG A C 1
ATOM 637 O O . ARG A 1 77 ? -2.248 5.596 11.194 1.00 93.06 77 ARG A O 1
ATOM 644 N N . LYS A 1 78 ? -1.184 5.146 9.273 1.00 91.75 78 LYS A N 1
ATOM 645 C CA . LYS A 1 78 ? -1.794 6.234 8.507 1.00 91.75 78 LYS A CA 1
ATOM 646 C C . LYS A 1 78 ? -3.312 6.101 8.492 1.00 91.75 78 LYS A C 1
ATOM 648 O O . LYS A 1 78 ? -3.969 7.104 8.694 1.00 91.75 78 LYS A O 1
ATOM 653 N N . TRP A 1 79 ? -3.863 4.913 8.257 1.00 92.31 79 TRP A N 1
ATOM 654 C CA . TRP A 1 79 ? -5.312 4.725 8.255 1.00 92.31 79 TRP A CA 1
ATOM 655 C C . TRP A 1 79 ? -5.884 4.736 9.677 1.00 92.31 79 TRP A C 1
ATOM 657 O O . TRP A 1 79 ? -6.717 5.581 9.995 1.00 92.31 79 TRP A O 1
ATOM 667 N N . ASN A 1 80 ? -5.393 3.854 10.553 1.00 92.81 80 ASN A N 1
ATOM 668 C CA . ASN A 1 80 ? -5.986 3.626 11.873 1.00 92.81 80 ASN A CA 1
ATOM 669 C C . ASN A 1 80 ? -5.878 4.845 12.800 1.00 92.81 80 ASN A C 1
ATOM 671 O O . ASN A 1 80 ? -6.776 5.060 13.604 1.00 92.81 80 ASN A O 1
ATOM 675 N N . ASN A 1 81 ? -4.854 5.698 12.662 1.00 91.75 81 ASN A N 1
ATOM 676 C CA . ASN A 1 81 ? -4.729 6.897 13.503 1.00 91.75 81 ASN A CA 1
ATOM 677 C C . ASN A 1 81 ? -5.840 7.934 13.270 1.00 91.75 81 ASN A C 1
ATOM 679 O O . ASN A 1 81 ? -6.091 8.747 14.156 1.00 91.75 81 ASN A O 1
ATOM 683 N N . TYR A 1 82 ? -6.474 7.944 12.093 1.00 86.44 82 TYR A N 1
ATOM 684 C CA . TYR A 1 82 ? -7.569 8.872 11.790 1.00 86.44 82 TYR A CA 1
ATOM 685 C C . TYR A 1 82 ? -8.950 8.234 11.959 1.00 86.44 82 TYR A C 1
ATOM 687 O O . TYR A 1 82 ? -9.951 8.915 11.736 1.00 86.44 82 TYR A O 1
ATOM 695 N N . GLN A 1 83 ? -9.027 6.955 12.350 1.00 86.12 83 GLN A N 1
ATOM 696 C CA . GLN A 1 83 ? -10.306 6.280 12.524 1.00 86.12 83 GLN A CA 1
ATOM 697 C C . GLN A 1 83 ? -10.799 6.311 13.962 1.00 86.12 83 GLN A C 1
ATOM 699 O O . GLN A 1 83 ? -10.228 5.716 14.866 1.00 86.12 83 GLN A O 1
ATOM 704 N N . TYR A 1 84 ? -11.939 6.975 14.143 1.00 82.62 84 TYR A N 1
ATOM 705 C CA . TYR A 1 84 ? -12.634 7.075 15.426 1.00 82.62 84 TYR A CA 1
ATOM 706 C C . TYR A 1 84 ? -13.544 5.871 15.712 1.00 82.62 84 TYR A C 1
ATOM 708 O O . TYR A 1 84 ? -14.058 5.733 16.819 1.00 82.62 84 TYR A O 1
ATOM 716 N N . LYS A 1 85 ? -13.788 5.019 14.708 1.00 89.38 85 LYS A N 1
ATOM 717 C CA . LYS A 1 85 ? -14.685 3.861 14.785 1.00 89.38 85 LYS A CA 1
ATOM 718 C C . LYS A 1 85 ? -13.865 2.566 14.727 1.00 89.38 85 LYS A C 1
ATOM 720 O O . LYS A 1 85 ? -13.332 2.281 13.654 1.00 89.38 85 LYS A O 1
ATOM 725 N N . PRO A 1 86 ? -13.820 1.754 15.801 1.00 86.94 86 PRO A N 1
ATOM 726 C CA . PRO A 1 86 ? -13.053 0.503 15.827 1.00 86.94 86 PRO A CA 1
ATOM 727 C C . PRO A 1 86 ? -13.418 -0.476 14.700 1.00 86.94 86 PRO A C 1
ATOM 729 O O . PRO A 1 86 ? -12.568 -1.182 14.170 1.00 86.94 86 PRO A O 1
ATOM 732 N N . GLN A 1 87 ? -14.684 -0.496 14.277 1.00 89.19 87 GLN A N 1
ATOM 733 C CA . GLN A 1 87 ? -15.152 -1.337 13.174 1.00 89.19 87 GLN A CA 1
ATOM 734 C C . GLN A 1 87 ? -14.597 -0.931 11.794 1.00 89.19 87 GLN A C 1
ATOM 736 O O . GLN A 1 87 ? -14.578 -1.751 10.883 1.00 89.19 87 GLN A O 1
ATOM 741 N N . LEU A 1 88 ? -14.115 0.309 11.644 1.00 91.19 88 LEU A N 1
ATOM 742 C CA . LEU A 1 88 ? -13.497 0.814 10.411 1.00 91.19 88 LEU A CA 1
ATOM 743 C C . LEU A 1 88 ? -11.962 0.761 10.454 1.00 91.19 88 LEU A C 1
ATOM 745 O O . LEU A 1 88 ? -11.295 1.325 9.583 1.00 91.19 88 LEU A O 1
ATOM 749 N N . GLU A 1 89 ? -11.383 0.107 11.462 1.00 92.69 89 GLU A N 1
ATOM 750 C CA . GLU A 1 89 ? -9.945 -0.142 11.508 1.00 92.69 89 GLU A CA 1
ATOM 751 C C . GLU A 1 89 ? -9.525 -1.057 10.361 1.00 92.69 89 GLU A C 1
ATOM 753 O O . GLU A 1 89 ? -10.154 -2.079 10.093 1.00 92.69 89 GLU A O 1
ATOM 758 N N . LEU A 1 90 ? -8.422 -0.706 9.710 1.00 93.56 90 LEU A N 1
ATOM 759 C CA . LEU A 1 90 ? -7.757 -1.549 8.732 1.00 93.56 90 LEU A CA 1
ATOM 760 C C . LEU A 1 90 ? -7.095 -2.719 9.458 1.00 93.56 90 LEU A C 1
ATOM 762 O O . LEU A 1 90 ? -6.231 -2.515 10.316 1.00 93.56 90 LEU A O 1
ATOM 766 N N . VAL A 1 91 ? -7.481 -3.936 9.076 1.00 94.31 91 VAL A N 1
ATOM 767 C CA . VAL A 1 91 ? -6.968 -5.181 9.667 1.00 94.31 91 VAL A CA 1
ATOM 768 C C . VAL A 1 91 ? -5.885 -5.821 8.804 1.00 94.31 91 VAL A C 1
ATOM 770 O O . VAL A 1 91 ? -4.857 -6.258 9.324 1.00 94.31 91 VAL A O 1
ATOM 773 N N . ALA A 1 92 ? -6.068 -5.833 7.483 1.00 94.00 92 ALA A N 1
ATOM 774 C CA . ALA A 1 92 ? -5.125 -6.420 6.539 1.00 94.00 92 ALA A CA 1
ATOM 775 C C . ALA A 1 92 ? -5.265 -5.802 5.147 1.00 94.00 92 ALA A C 1
ATOM 777 O O . ALA A 1 92 ? -6.294 -5.214 4.813 1.00 94.00 92 ALA A O 1
ATOM 778 N N . PHE A 1 93 ? -4.234 -5.948 4.322 1.00 94.88 93 PHE A N 1
ATOM 779 C CA . PHE A 1 93 ? -4.270 -5.548 2.919 1.00 94.88 93 PHE A CA 1
ATOM 780 C C . PHE A 1 93 ? -3.201 -6.258 2.098 1.00 94.88 93 PHE A C 1
ATOM 782 O O . PHE A 1 93 ? -2.175 -6.718 2.613 1.00 94.88 93 PHE A O 1
ATOM 789 N N . ASN A 1 94 ? -3.423 -6.261 0.789 1.00 94.94 94 ASN A N 1
ATOM 790 C CA . ASN A 1 94 ? -2.463 -6.735 -0.193 1.00 94.94 94 ASN A CA 1
ATOM 791 C C . ASN A 1 94 ? -1.937 -5.553 -0.999 1.00 94.94 94 ASN A C 1
ATOM 793 O O . ASN A 1 94 ? -2.671 -4.617 -1.294 1.00 94.94 94 ASN A O 1
ATOM 797 N N . ILE A 1 95 ? -0.665 -5.603 -1.379 1.00 93.00 95 ILE A N 1
ATOM 798 C CA . ILE A 1 95 ? -0.077 -4.668 -2.334 1.00 93.00 95 ILE A CA 1
ATOM 799 C C . ILE A 1 95 ? 0.124 -5.428 -3.636 1.00 93.00 95 ILE A C 1
ATOM 801 O O . ILE A 1 95 ? 0.955 -6.339 -3.704 1.00 93.00 95 ILE A O 1
ATOM 805 N N . TYR A 1 96 ? -0.621 -5.036 -4.662 1.00 92.31 96 TYR A N 1
ATOM 806 C CA . TYR A 1 96 ? -0.444 -5.521 -6.022 1.00 92.31 96 TYR A CA 1
ATOM 807 C C . TYR A 1 96 ? 0.251 -4.469 -6.875 1.00 92.31 96 TYR A C 1
ATOM 809 O O . TYR A 1 96 ? 0.027 -3.270 -6.711 1.00 92.31 96 TYR A O 1
ATOM 817 N N . PHE A 1 97 ? 1.067 -4.939 -7.809 1.00 90.31 97 PHE A N 1
ATOM 818 C CA . PHE A 1 97 ? 1.602 -4.149 -8.903 1.00 90.31 97 PHE A CA 1
ATOM 819 C C . PHE A 1 97 ? 1.008 -4.670 -10.211 1.00 90.31 97 PHE A C 1
ATOM 821 O O . PHE A 1 97 ? 1.174 -5.843 -10.548 1.00 90.31 97 PHE A O 1
ATOM 828 N N . MET A 1 98 ? 0.292 -3.807 -10.921 1.00 89.69 98 MET A N 1
ATOM 829 C CA . MET A 1 98 ? -0.230 -4.067 -12.256 1.00 89.69 98 MET A CA 1
ATOM 830 C C . MET A 1 98 ? 0.882 -3.749 -13.250 1.00 89.69 98 MET A C 1
ATOM 832 O O . MET A 1 98 ? 1.139 -2.584 -13.534 1.00 89.69 98 MET A O 1
ATOM 836 N N . SER A 1 99 ? 1.591 -4.780 -13.709 1.00 87.19 99 SER A N 1
ATOM 837 C CA . SER A 1 99 ? 2.722 -4.630 -14.623 1.00 87.19 99 SER A CA 1
ATOM 838 C C . SER A 1 99 ? 2.235 -4.565 -16.059 1.00 87.19 99 SER A C 1
ATOM 840 O O . SER A 1 99 ? 1.674 -5.533 -16.571 1.00 87.19 99 SER A O 1
ATOM 842 N N . GLU A 1 100 ? 2.544 -3.466 -16.728 1.00 83.88 100 GLU A N 1
ATOM 843 C CA . GLU A 1 100 ? 2.439 -3.343 -18.173 1.00 83.88 100 GLU A CA 1
ATOM 844 C C . GLU A 1 100 ? 3.814 -3.550 -18.792 1.00 83.88 100 GLU A C 1
ATOM 846 O O . GLU A 1 100 ? 4.824 -2.991 -18.355 1.00 83.88 100 GLU A O 1
ATOM 851 N N . LYS A 1 101 ? 3.857 -4.404 -19.808 1.00 78.50 101 LYS A N 1
ATOM 852 C CA . LYS A 1 101 ? 5.056 -4.628 -20.603 1.00 78.50 101 LYS A CA 1
ATOM 853 C C . LYS A 1 101 ? 4.741 -4.257 -22.033 1.00 78.50 101 LYS A C 1
ATOM 855 O O . LYS A 1 101 ? 3.773 -4.755 -22.606 1.00 78.50 101 LYS A O 1
ATOM 860 N N . THR A 1 102 ? 5.604 -3.442 -22.615 1.00 73.88 102 THR A N 1
ATOM 861 C CA . THR A 1 102 ? 5.568 -3.167 -24.048 1.00 73.88 102 THR A CA 1
ATOM 862 C C . THR A 1 102 ? 6.581 -4.077 -24.720 1.00 73.88 102 THR A C 1
ATOM 864 O O . THR A 1 102 ? 7.787 -3.935 -24.521 1.00 73.88 102 THR A O 1
ATOM 867 N N . ILE A 1 103 ? 6.095 -5.042 -25.498 1.00 71.56 103 ILE A N 1
ATOM 868 C CA . ILE A 1 103 ? 6.936 -5.981 -26.247 1.00 71.56 103 ILE A CA 1
ATOM 869 C C . ILE A 1 103 ? 6.749 -5.659 -27.725 1.00 71.56 103 ILE A C 1
ATOM 871 O O . ILE A 1 103 ? 5.624 -5.668 -28.214 1.00 71.56 103 ILE A O 1
ATOM 875 N N . ASN A 1 104 ? 7.837 -5.360 -28.440 1.00 74.06 104 ASN A N 1
ATOM 876 C CA . ASN A 1 104 ? 7.808 -5.033 -29.872 1.00 74.06 104 ASN A CA 1
ATOM 877 C C . ASN A 1 104 ? 6.805 -3.917 -30.241 1.00 74.06 104 ASN A C 1
ATOM 879 O O . ASN A 1 104 ? 6.098 -4.037 -31.235 1.00 74.06 104 ASN A O 1
ATOM 883 N N . LEU A 1 105 ? 6.735 -2.843 -29.440 1.00 70.38 105 LEU A N 1
ATOM 884 C CA . LEU A 1 105 ? 5.794 -1.714 -29.608 1.00 70.38 105 LEU A CA 1
ATOM 885 C C . LEU A 1 105 ? 4.305 -2.072 -29.433 1.00 70.38 105 LEU A C 1
ATOM 887 O O . LEU A 1 105 ? 3.442 -1.248 -29.725 1.00 70.38 105 LEU A O 1
ATOM 891 N N . ILE A 1 106 ? 4.001 -3.266 -28.924 1.00 72.00 106 ILE A N 1
ATOM 892 C CA . ILE A 1 106 ? 2.641 -3.709 -28.614 1.00 72.00 106 ILE A CA 1
ATOM 893 C C . ILE A 1 106 ? 2.473 -3.730 -27.094 1.00 72.00 106 ILE A C 1
ATOM 895 O O . ILE A 1 106 ? 3.251 -4.377 -26.381 1.00 72.00 106 ILE A O 1
ATOM 899 N N . GLU A 1 107 ? 1.456 -3.022 -26.602 1.00 72.12 107 GLU A N 1
ATOM 900 C CA . GLU A 1 107 ? 1.045 -3.080 -25.200 1.00 72.12 107 GLU A CA 1
ATOM 901 C C . GLU A 1 107 ? 0.439 -4.456 -24.898 1.00 72.12 107 GLU A C 1
ATOM 903 O O . GLU A 1 107 ? -0.485 -4.915 -25.571 1.00 72.12 107 GLU A O 1
ATOM 908 N N . GLN A 1 108 ? 0.985 -5.136 -23.893 1.00 79.56 108 GLN A N 1
ATOM 909 C CA . GLN A 1 108 ? 0.438 -6.393 -23.388 1.00 79.56 108 GLN A CA 1
ATOM 910 C C . GLN A 1 108 ? -0.619 -6.115 -22.312 1.00 79.56 108 GLN A C 1
ATOM 912 O O . GLN A 1 108 ? -0.527 -5.097 -21.621 1.00 79.56 108 GLN A O 1
ATOM 917 N N . PRO A 1 109 ? -1.591 -7.024 -22.103 1.00 82.69 109 PRO A N 1
ATOM 918 C CA . PRO A 1 109 ? 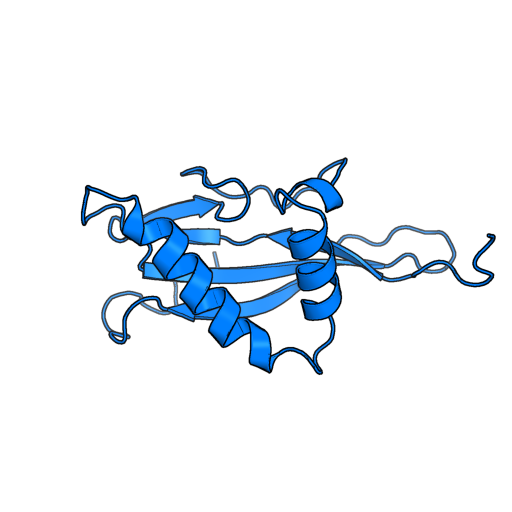-2.519 -6.899 -20.987 1.00 82.69 109 PRO A CA 1
ATOM 919 C C . PRO A 1 109 ? -1.757 -6.845 -19.658 1.00 82.69 109 PRO A C 1
ATOM 921 O O . PRO A 1 109 ? -0.805 -7.602 -19.439 1.00 82.69 109 PRO A O 1
ATOM 924 N N . ALA A 1 110 ? -2.189 -5.950 -18.769 1.00 85.75 110 ALA A N 1
ATOM 925 C CA . ALA A 1 110 ? -1.537 -5.745 -17.485 1.00 85.75 110 ALA A CA 1
ATOM 926 C C . ALA A 1 110 ? -1.576 -7.022 -16.631 1.00 85.75 110 ALA A C 1
ATOM 928 O O . ALA A 1 110 ? -2.629 -7.623 -16.410 1.00 85.75 110 ALA A O 1
ATOM 929 N N . GLN A 1 111 ? -0.417 -7.428 -16.118 1.00 89.50 111 GLN A N 1
ATOM 930 C CA . GLN A 1 111 ? -0.287 -8.591 -15.245 1.00 89.50 111 GLN A CA 1
ATOM 931 C C . GLN A 1 111 ? -0.412 -8.167 -13.782 1.00 89.50 111 GLN A C 1
ATOM 933 O O . GLN A 1 111 ? 0.331 -7.305 -13.314 1.00 89.50 111 GLN A O 1
ATOM 938 N N . ARG A 1 112 ? -1.319 -8.806 -13.036 1.00 91.56 112 ARG A N 1
ATOM 939 C CA . ARG A 1 112 ? -1.479 -8.578 -11.595 1.00 91.56 112 ARG A CA 1
ATOM 940 C C . ARG A 1 112 ? -0.410 -9.345 -10.819 1.00 91.56 112 ARG A C 1
ATOM 942 O O . ARG A 1 112 ? -0.469 -10.566 -10.719 1.00 91.56 112 ARG A O 1
ATOM 949 N N . LEU A 1 113 ? 0.542 -8.628 -10.228 1.00 91.38 113 LEU A N 1
ATOM 950 C CA . LEU A 1 113 ? 1.618 -9.210 -9.427 1.00 91.38 113 LEU A CA 1
ATOM 951 C C . LEU A 1 113 ? 1.405 -8.894 -7.947 1.00 91.38 113 LEU A C 1
ATOM 953 O O . LEU A 1 113 ? 1.437 -7.731 -7.549 1.00 91.38 113 LEU A O 1
ATOM 957 N N . LEU A 1 114 ? 1.218 -9.917 -7.112 1.00 92.25 114 LEU A N 1
ATOM 958 C CA . LEU A 1 114 ? 1.200 -9.740 -5.660 1.00 92.25 114 LEU A CA 1
ATOM 959 C C . LEU A 1 114 ? 2.622 -9.449 -5.167 1.00 92.25 114 LEU A C 1
ATOM 961 O O . LEU A 1 114 ? 3.504 -10.302 -5.251 1.00 92.25 114 LEU A O 1
ATOM 965 N N . LYS A 1 115 ? 2.840 -8.250 -4.627 1.00 92.12 115 LYS A N 1
ATOM 966 C CA . LYS A 1 115 ? 4.144 -7.826 -4.108 1.00 92.12 115 LYS A CA 1
ATOM 967 C C . LYS A 1 115 ? 4.278 -8.047 -2.607 1.00 92.12 115 LYS A C 1
ATOM 969 O O . LYS A 1 115 ? 5.356 -8.410 -2.134 1.00 92.12 115 LYS A O 1
ATOM 974 N N . TRP A 1 116 ? 3.193 -7.859 -1.855 1.00 93.31 116 TRP A N 1
ATOM 975 C CA . TRP A 1 116 ? 3.224 -7.967 -0.398 1.00 93.31 116 TRP A CA 1
ATOM 976 C C . TRP A 1 116 ? 1.844 -8.240 0.204 1.00 93.31 116 TRP A C 1
ATOM 978 O O . TRP A 1 116 ? 0.838 -7.750 -0.305 1.00 93.31 116 TRP A O 1
ATOM 988 N N . ARG A 1 117 ? 1.816 -8.975 1.320 1.00 94.69 117 ARG A N 1
ATOM 989 C CA . ARG A 1 117 ? 0.646 -9.133 2.195 1.00 94.69 117 ARG A CA 1
ATOM 990 C C . ARG A 1 117 ? 0.985 -8.546 3.555 1.00 94.69 117 ARG A C 1
ATOM 992 O O . ARG A 1 117 ? 2.063 -8.824 4.084 1.00 94.69 117 ARG A O 1
ATOM 999 N N . HIS A 1 118 ? 0.092 -7.744 4.117 1.00 93.69 118 HIS A N 1
ATOM 1000 C CA . HIS A 1 118 ? 0.324 -7.102 5.401 1.00 93.69 118 HIS A CA 1
ATOM 1001 C C . HIS A 1 118 ? -0.867 -7.259 6.339 1.00 93.69 118 HIS A C 1
ATOM 1003 O O . HIS A 1 118 ? -2.015 -7.138 5.918 1.00 93.69 118 HIS A O 1
ATOM 1009 N N . TYR A 1 119 ? -0.556 -7.468 7.615 1.00 93.44 119 TYR A N 1
ATOM 1010 C CA . TYR A 1 119 ? -1.508 -7.526 8.716 1.00 93.44 119 TYR A CA 1
ATOM 1011 C C . TYR A 1 119 ? -1.150 -6.410 9.694 1.00 93.44 119 TYR A C 1
ATOM 1013 O O . TYR A 1 119 ? 0.023 -6.250 10.038 1.00 93.44 119 TYR A O 1
ATOM 1021 N N . CYS A 1 120 ? -2.141 -5.614 10.091 1.00 92.25 120 CYS A N 1
ATOM 1022 C CA . CYS A 1 120 ? -1.931 -4.466 10.974 1.00 92.25 120 CYS A CA 1
ATOM 1023 C C . CYS A 1 120 ? -1.833 -4.851 12.451 1.00 92.25 120 CYS A C 1
ATOM 1025 O O . CYS A 1 120 ? -1.264 -4.095 13.237 1.00 92.25 120 CYS A O 1
ATOM 1027 N N . PHE A 1 121 ? -2.355 -6.022 12.808 1.00 88.19 121 PHE A N 1
ATOM 1028 C CA . PHE A 1 121 ? -2.357 -6.568 14.158 1.00 88.19 121 PHE A CA 1
ATOM 1029 C C . PHE A 1 121 ? -1.669 -7.937 14.151 1.00 88.19 121 PHE A C 1
ATOM 1031 O O . PHE A 1 121 ? -1.664 -8.626 13.130 1.00 88.19 121 PHE A O 1
ATOM 1038 N N . GLU A 1 122 ? -1.065 -8.320 15.276 1.00 73.06 122 GLU A N 1
ATOM 1039 C CA . GLU A 1 122 ? -0.344 -9.597 15.407 1.00 73.06 122 GLU A CA 1
ATOM 1040 C C . GLU A 1 122 ? -1.278 -10.823 15.435 1.00 73.06 122 GLU A C 1
ATOM 1042 O O . GLU A 1 122 ? -0.812 -11.958 15.339 1.00 73.06 122 GLU A O 1
ATOM 1047 N N . GLU A 1 123 ? -2.596 -10.615 15.473 1.00 56.31 123 GLU A N 1
ATOM 1048 C CA . GLU A 1 123 ? -3.587 -11.688 15.449 1.00 56.31 123 GLU A CA 1
ATOM 1049 C C . GLU A 1 123 ? -3.879 -12.164 14.021 1.00 56.31 123 GLU A C 1
ATOM 1051 O O . GLU A 1 123 ? -4.618 -11.552 13.249 1.00 56.31 123 GLU A O 1
ATOM 1056 N N . LYS A 1 124 ? -3.336 -13.342 13.710 1.00 50.62 124 LYS A N 1
ATOM 1057 C CA . LYS A 1 124 ? -3.729 -14.205 12.586 1.00 50.62 124 LYS A CA 1
ATOM 1058 C C . LYS A 1 124 ? -5.162 -14.766 12.705 1.00 50.62 124 LYS A C 1
ATOM 1060 O O . LYS A 1 124 ? -5.554 -15.549 11.846 1.00 50.62 124 LYS A O 1
ATOM 1065 N N . ASP A 1 125 ? -5.944 -14.375 13.710 1.00 46.56 125 ASP A N 1
ATOM 1066 C CA . ASP A 1 125 ? -7.122 -15.139 14.149 1.00 46.56 125 ASP A CA 1
ATOM 1067 C C . ASP A 1 125 ? -8.486 -14.667 13.622 1.00 46.56 125 ASP A C 1
ATOM 1069 O O . ASP A 1 125 ? -9.503 -15.244 13.994 1.00 46.56 125 ASP A O 1
ATOM 1073 N N . LEU A 1 126 ? -8.568 -13.675 12.726 1.00 51.72 126 LEU A N 1
ATOM 1074 C CA . LEU A 1 126 ? -9.879 -13.206 12.225 1.00 51.72 126 LEU A CA 1
ATOM 1075 C C . LEU A 1 126 ? -10.024 -13.099 10.706 1.00 51.72 126 LEU A C 1
ATOM 1077 O O . LEU A 1 126 ? -11.073 -12.676 10.226 1.00 51.72 126 LEU A O 1
ATOM 1081 N N . LEU A 1 127 ? -9.026 -13.510 9.928 1.00 48.97 127 LEU A N 1
ATOM 1082 C CA . LEU A 1 127 ? -9.156 -13.570 8.474 1.00 48.97 127 LEU A CA 1
ATOM 1083 C C . LEU A 1 127 ? -8.734 -14.957 8.012 1.00 48.97 127 LEU A C 1
ATOM 1085 O O . LEU A 1 127 ? -7.553 -15.231 7.797 1.00 48.97 127 LEU A O 1
ATOM 1089 N N . THR A 1 128 ? -9.725 -15.840 7.876 1.00 43.91 128 THR A N 1
ATOM 1090 C CA . THR A 1 128 ? -9.601 -17.023 7.030 1.00 43.91 128 THR A CA 1
ATOM 1091 C C . THR A 1 128 ? -8.966 -16.602 5.708 1.00 43.91 128 THR A C 1
ATOM 1093 O O . THR A 1 128 ? -9.306 -15.573 5.121 1.00 43.91 128 THR A O 1
ATOM 1096 N N . GLN A 1 129 ? -7.992 -17.387 5.257 1.00 46.62 129 GLN A N 1
ATOM 1097 C CA . GLN A 1 129 ? -7.160 -17.117 4.082 1.00 46.62 129 GLN A CA 1
ATOM 1098 C C . GLN A 1 129 ? -7.966 -17.007 2.766 1.00 46.62 129 GLN A C 1
ATOM 1100 O O . GLN A 1 129 ? -7.390 -16.691 1.730 1.00 46.62 129 GLN A O 1
ATOM 1105 N N . ASP A 1 130 ? -9.288 -17.179 2.824 1.00 49.00 130 ASP A N 1
ATOM 1106 C CA . ASP A 1 130 ? -10.209 -17.291 1.695 1.00 49.00 130 ASP A CA 1
ATOM 1107 C C . ASP A 1 130 ? -10.786 -15.951 1.200 1.00 49.00 130 ASP A C 1
ATOM 1109 O O . ASP A 1 130 ? -11.424 -15.905 0.151 1.00 49.00 130 ASP A O 1
ATOM 1113 N N . THR A 1 131 ? -10.591 -14.829 1.905 1.00 50.88 131 THR A N 1
ATOM 1114 C CA . THR A 1 131 ? -11.279 -13.564 1.549 1.00 50.88 131 THR A CA 1
ATOM 1115 C C . THR A 1 131 ? -10.547 -12.676 0.537 1.00 50.88 131 THR A C 1
ATOM 1117 O O . THR A 1 131 ? -11.009 -11.565 0.267 1.00 50.88 131 THR A O 1
ATOM 1120 N N . PHE A 1 132 ? -9.401 -13.111 0.004 1.00 49.16 132 PHE A N 1
ATOM 1121 C CA . PHE A 1 132 ? -8.579 -12.304 -0.913 1.00 49.16 132 PHE A CA 1
ATOM 1122 C C . PHE A 1 132 ? -8.442 -12.873 -2.335 1.00 49.16 132 PHE A C 1
ATOM 1124 O O . PHE A 1 132 ? -7.867 -12.181 -3.175 1.00 49.16 132 PHE A O 1
ATOM 1131 N N . ASP A 1 133 ? -8.983 -14.067 -2.606 1.00 39.19 133 ASP A N 1
ATOM 1132 C CA . ASP A 1 133 ? -8.790 -14.794 -3.873 1.00 39.19 133 ASP A CA 1
ATOM 1133 C C . ASP A 1 133 ? -10.093 -15.045 -4.678 1.00 39.19 133 ASP A C 1
ATOM 1135 O O . ASP A 1 133 ? -10.071 -15.830 -5.623 1.00 39.19 133 ASP A O 1
ATOM 1139 N N . ASN A 1 134 ? -11.200 -14.348 -4.371 1.00 35.78 134 ASN A N 1
ATOM 1140 C CA . ASN A 1 134 ? -12.420 -14.330 -5.207 1.00 35.78 134 ASN A CA 1
ATOM 1141 C C . ASN A 1 134 ? -12.594 -12.999 -5.947 1.00 35.78 134 ASN A C 1
ATOM 1143 O O . ASN A 1 134 ? -12.541 -11.941 -5.275 1.00 35.78 134 ASN A O 1
#

Radius of gyration: 16.06 Å; chains: 1; bounding box: 34×32×46 Å

Foldseek 3Di:
DDDPDPDQKDWAKWKWFAFLLRFIATLLQRGRDHDDPDDDPCRLPSNPDNVSSVVVVVLVDPVCLVCVQVVLLVSQCVNQVPDPDNRRRTFWIWMWIFIWGQDPNDIDGTDTHTSDIDGNDPDPPPDDPPSPPD

Secondary structure (DSSP, 8-state):
---SS---EEEEEE-EEEETTS-EEETTTTBSSPPP-SPPTTGGGTTSSHHHHHHHHHHTSGGGTTHHHHHHHHHHHHHHTT---GGG-EEEEEEEEEEEEEETTEEPPPEEEEEEEEESSS-TTS--TTTT--

Sequence (134 aa):
MFAPYPILGDGWYVIPGKLRDGTTIDLINSEIKNPSWDKVKNAYNLHGNRRMTNFMLRLQDDIYKHLYANYGRYLCRKWNNYQYKPQLELVAFNIYFMSEKTINLIEQPAQRLLKWRHYCFEEKDLLTQDTFDN

pLDDT: mean 79.91, std 15.12, range [35.78, 94.94]